Protein AF-A0A5J4Q9R0-F1 (afdb_monomer_lite)

Foldseek 3Di:
DFDWAAPVRQLVCCCVVVVDDSVVSNVVVVVCVVVQQWDQDPVHNRTITGGDD

Organism: NCBI:txid433724

Structure (mmCIF, N/CA/C/O backbone):
data_AF-A0A5J4Q9R0-F1
#
_entry.id   AF-A0A5J4Q9R0-F1
#
loop_
_atom_site.group_PDB
_atom_site.id
_atom_site.type_symbol
_atom_site.label_atom_id
_atom_site.label_alt_id
_atom_site.label_comp_id
_atom_site.label_asym_id
_atom_site.label_entity_id
_atom_site.label_seq_id
_atom_site.pdbx_PDB_ins_code
_atom_site.Cartn_x
_atom_site.Cartn_y
_atom_site.Cartn_z
_atom_site.occupancy
_atom_site.B_iso_or_equiv
_atom_site.auth_seq_id
_atom_site.auth_comp_id
_atom_site.auth_asym_id
_atom_site.auth_atom_id
_atom_site.pdbx_PDB_model_num
ATOM 1 N N . ASN A 1 1 ? -1.430 0.681 -19.950 1.00 54.19 1 ASN A N 1
ATOM 2 C CA . ASN A 1 1 ? -1.161 1.540 -18.775 1.00 54.19 1 ASN A CA 1
ATOM 3 C C . ASN A 1 1 ? -0.694 0.705 -17.597 1.00 54.19 1 ASN A C 1
ATOM 5 O O . ASN A 1 1 ? -1.524 0.059 -16.969 1.00 54.19 1 ASN A O 1
ATOM 9 N N . ARG A 1 2 ? 0.613 0.694 -17.299 1.00 60.84 2 ARG A N 1
ATOM 10 C CA . ARG A 1 2 ? 1.092 0.224 -15.988 1.00 60.84 2 ARG A CA 1
ATOM 11 C C . ARG A 1 2 ? 0.631 1.236 -14.938 1.00 60.84 2 ARG A C 1
ATOM 13 O O . ARG A 1 2 ? 0.781 2.437 -15.155 1.00 60.84 2 ARG A O 1
ATOM 20 N N . LYS A 1 3 ? 0.009 0.768 -13.855 1.00 75.50 3 LYS A N 1
ATOM 21 C CA . LYS A 1 3 ? -0.335 1.639 -12.726 1.00 75.50 3 LYS A CA 1
ATOM 22 C C . LYS A 1 3 ? 0.949 1.911 -11.945 1.00 75.50 3 LYS A C 1
ATOM 24 O O . LYS A 1 3 ? 1.567 0.973 -11.451 1.00 75.50 3 LYS A O 1
ATOM 29 N N . HIS A 1 4 ? 1.340 3.178 -11.891 1.00 85.94 4 HIS A N 1
ATOM 30 C CA . HIS A 1 4 ? 2.444 3.658 -11.070 1.00 85.94 4 HIS A CA 1
ATOM 31 C C . HIS A 1 4 ? 1.863 4.178 -9.762 1.00 85.94 4 HIS A C 1
ATOM 33 O O . HIS A 1 4 ? 0.902 4.946 -9.783 1.00 85.94 4 HIS A O 1
ATOM 39 N N . TYR A 1 5 ? 2.439 3.754 -8.645 1.00 92.81 5 TYR A N 1
ATOM 40 C CA . TYR A 1 5 ? 2.017 4.187 -7.320 1.00 92.81 5 TYR A CA 1
ATOM 41 C C . TYR A 1 5 ? 3.161 4.923 -6.638 1.00 92.81 5 TYR A C 1
ATOM 43 O O . TYR A 1 5 ? 4.281 4.411 -6.587 1.00 92.81 5 TYR A O 1
ATOM 51 N N . THR A 1 6 ? 2.917 6.112 -6.100 1.00 95.38 6 THR A N 1
ATOM 52 C CA . THR A 1 6 ? 3.881 6.733 -5.187 1.00 95.38 6 THR A CA 1
ATOM 53 C C . THR A 1 6 ? 3.821 6.057 -3.818 1.00 95.38 6 THR A C 1
ATOM 55 O O . THR A 1 6 ? 2.916 5.282 -3.503 1.00 95.38 6 THR A O 1
ATOM 58 N N . TYR A 1 7 ? 4.798 6.358 -2.962 1.00 95.06 7 TYR A N 1
ATOM 59 C CA . TYR A 1 7 ? 4.755 5.908 -1.573 1.00 95.06 7 TYR A CA 1
ATOM 60 C C . TYR A 1 7 ? 3.536 6.463 -0.816 1.00 95.06 7 TYR A C 1
ATOM 62 O O . TYR A 1 7 ? 2.955 5.748 -0.004 1.00 95.06 7 TYR A O 1
ATOM 70 N N . MET A 1 8 ? 3.151 7.717 -1.091 1.00 96.38 8 MET A N 1
ATOM 71 C CA . MET A 1 8 ? 1.989 8.352 -0.463 1.00 96.38 8 MET A CA 1
ATOM 72 C C . MET A 1 8 ? 0.694 7.675 -0.913 1.00 96.38 8 MET A C 1
ATOM 74 O O . MET A 1 8 ? -0.082 7.276 -0.052 1.00 96.38 8 MET A O 1
ATOM 78 N N . ASP A 1 9 ? 0.536 7.414 -2.217 1.00 95.81 9 ASP A N 1
ATOM 79 C CA . ASP A 1 9 ? -0.651 6.726 -2.751 1.00 95.81 9 ASP A CA 1
ATOM 80 C C . ASP A 1 9 ? -0.847 5.352 -2.102 1.00 95.81 9 ASP A C 1
ATOM 82 O O . ASP A 1 9 ? -1.953 4.997 -1.698 1.00 95.81 9 ASP A O 1
ATOM 86 N N . LEU A 1 10 ? 0.234 4.569 -1.979 1.00 96.50 10 LEU A N 1
ATOM 87 C CA . LEU A 1 10 ? 0.182 3.266 -1.313 1.00 96.50 10 LEU A CA 1
ATOM 88 C C . LEU A 1 10 ? -0.182 3.412 0.165 1.00 96.50 10 LEU A C 1
ATOM 90 O O . LEU A 1 10 ? -0.967 2.623 0.683 1.00 96.50 10 LEU A O 1
ATOM 94 N N . CYS A 1 11 ? 0.382 4.410 0.846 1.00 97.81 11 CYS A N 1
ATOM 95 C CA . CYS A 1 11 ? 0.113 4.641 2.258 1.00 97.81 11 CYS A CA 1
ATOM 96 C C . CYS A 1 11 ? -1.361 4.999 2.482 1.00 97.81 11 CYS A C 1
ATOM 98 O O . CYS A 1 11 ? -1.997 4.431 3.363 1.00 97.81 11 CYS A O 1
ATOM 100 N N . GLU A 1 12 ? -1.926 5.898 1.680 1.00 97.75 12 GLU A N 1
ATOM 101 C CA . GLU A 1 12 ? -3.335 6.299 1.763 1.00 97.75 12 GLU A CA 1
ATOM 102 C C . GLU A 1 12 ? -4.284 5.146 1.418 1.00 97.75 12 GLU A C 1
ATOM 104 O O . GLU A 1 12 ? -5.216 4.869 2.176 1.00 97.75 12 GLU A O 1
ATOM 109 N N . GLN A 1 13 ? -4.012 4.412 0.334 1.00 96.88 13 GLN A N 1
ATOM 110 C CA . GLN A 1 13 ? -4.833 3.266 -0.070 1.00 96.88 13 GLN A CA 1
ATOM 111 C C . GLN A 1 13 ? -4.837 2.165 0.991 1.00 96.88 13 GLN A C 1
ATOM 113 O O . GLN A 1 13 ? -5.896 1.633 1.313 1.00 96.88 13 GLN A O 1
ATOM 118 N N . ILE A 1 14 ? -3.678 1.838 1.568 1.00 97.94 14 ILE A N 1
ATOM 119 C CA . ILE A 1 14 ? -3.574 0.801 2.602 1.00 97.94 14 ILE A CA 1
ATOM 120 C C . ILE A 1 14 ? -4.257 1.244 3.899 1.00 97.94 14 ILE A C 1
ATOM 122 O O . ILE A 1 14 ? -4.972 0.442 4.499 1.00 97.94 14 ILE A O 1
ATOM 126 N N . GLN A 1 15 ? -4.069 2.500 4.322 1.00 98.50 15 GLN A N 1
ATOM 127 C CA . GLN A 1 15 ? -4.760 3.043 5.497 1.00 98.50 15 GLN A CA 1
ATOM 128 C C . GLN A 1 15 ? -6.278 2.952 5.327 1.00 98.50 15 GLN A C 1
ATOM 130 O O . GLN A 1 15 ? -6.952 2.442 6.216 1.00 98.50 15 GLN A O 1
ATOM 135 N N . SER A 1 16 ? -6.801 3.375 4.171 1.00 98.19 16 SER A N 1
ATOM 136 C CA . SER A 1 16 ? -8.241 3.357 3.900 1.00 98.19 16 SER A CA 1
ATOM 137 C C . SER A 1 16 ? -8.808 1.947 3.727 1.00 98.19 16 SER A C 1
ATOM 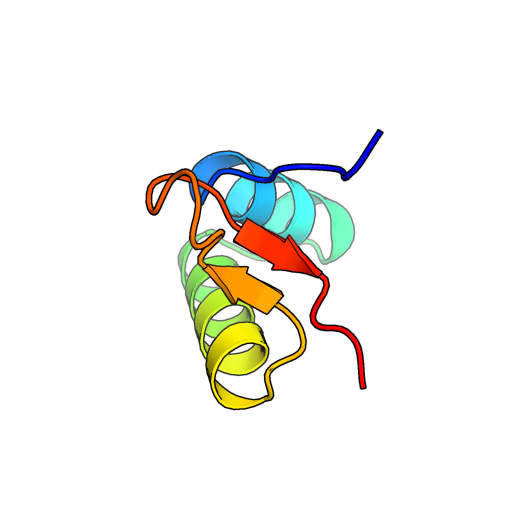139 O O . SER A 1 16 ? -9.930 1.702 4.156 1.00 98.19 16 SER A O 1
ATOM 141 N N . ALA A 1 17 ? -8.085 1.033 3.073 1.00 98.00 17 ALA A N 1
ATOM 142 C CA . ALA A 1 17 ? -8.603 -0.298 2.756 1.00 98.00 17 ALA A CA 1
ATOM 143 C C . ALA A 1 17 ?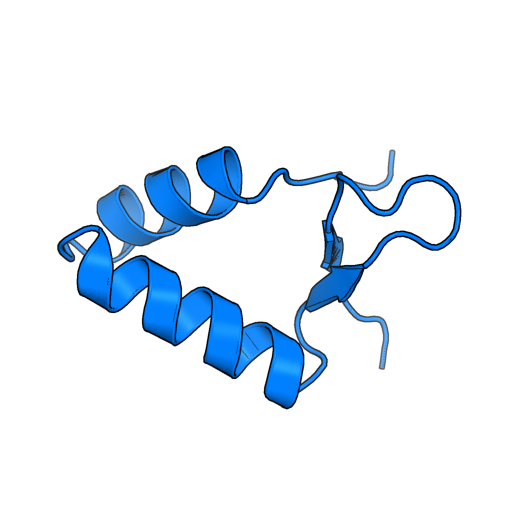 -8.576 -1.257 3.954 1.00 98.00 17 ALA A C 1
ATOM 145 O O . ALA A 1 17 ? -9.407 -2.159 4.026 1.00 98.00 17 ALA A O 1
ATOM 146 N N . LEU A 1 18 ? -7.613 -1.089 4.865 1.00 97.81 18 LEU A N 1
ATOM 147 C CA . LEU A 1 18 ? -7.414 -1.982 6.012 1.00 97.81 18 LEU A CA 1
ATOM 148 C C . LEU A 1 18 ? -7.760 -1.331 7.360 1.00 97.81 18 LEU A C 1
ATOM 150 O O . LEU A 1 18 ? -7.594 -1.985 8.385 1.00 97.81 18 LEU A O 1
ATOM 154 N N . ASP A 1 19 ? -8.207 -0.071 7.359 1.00 98.06 19 ASP A N 1
ATOM 155 C CA . ASP A 1 19 ? -8.473 0.744 8.555 1.00 98.06 19 ASP A CA 1
ATOM 156 C C . ASP A 1 19 ? -7.299 0.733 9.550 1.00 98.06 19 ASP A C 1
ATOM 158 O O . ASP A 1 19 ? -7.404 0.387 10.729 1.00 98.06 19 ASP A O 1
ATOM 162 N N . VAL A 1 20 ? -6.111 1.067 9.039 1.00 98.31 20 VAL A N 1
ATOM 163 C CA . VAL A 1 20 ? -4.874 1.091 9.829 1.00 98.31 20 VAL A CA 1
ATOM 164 C C . VAL A 1 20 ? -4.257 2.479 9.858 1.00 98.31 20 VAL A C 1
ATOM 166 O O . VAL A 1 20 ? -4.406 3.273 8.938 1.00 98.31 20 VAL A O 1
ATOM 169 N N . LYS A 1 21 ? -3.483 2.765 10.909 1.00 98.06 21 LYS A N 1
ATOM 170 C CA . LYS A 1 21 ? -2.696 4.003 10.996 1.00 98.06 21 LYS A CA 1
ATOM 171 C C . LYS A 1 21 ? -1.535 3.995 10.002 1.00 98.06 21 LYS A C 1
ATOM 173 O O . LYS A 1 21 ? -0.978 2.938 9.695 1.00 98.06 21 LYS A O 1
ATOM 178 N N . GLU A 1 22 ? -1.073 5.188 9.631 1.00 98.00 22 GLU A N 1
ATOM 179 C CA . GLU A 1 22 ? 0.066 5.416 8.731 1.00 98.00 22 GLU A CA 1
ATOM 180 C C . GLU A 1 22 ? 1.282 4.535 9.060 1.00 98.00 22 GLU A C 1
ATOM 182 O O . GLU A 1 22 ? 1.841 3.883 8.183 1.00 98.00 22 GLU A O 1
ATOM 187 N N . ARG A 1 23 ? 1.662 4.432 10.343 1.00 98.38 23 ARG A N 1
ATOM 188 C CA . ARG A 1 23 ? 2.783 3.585 10.792 1.00 98.38 23 ARG A CA 1
ATOM 189 C C . ARG A 1 23 ? 2.645 2.133 10.321 1.00 98.38 23 ARG A C 1
ATOM 191 O O . ARG A 1 23 ? 3.626 1.549 9.868 1.00 98.38 23 ARG A O 1
ATOM 198 N N . THR A 1 24 ? 1.453 1.557 10.438 1.00 98.56 24 THR A N 1
ATOM 199 C CA . THR A 1 24 ? 1.180 0.173 10.037 1.00 98.56 24 THR A CA 1
ATOM 200 C C . THR A 1 24 ? 1.178 0.041 8.517 1.00 98.56 24 THR A C 1
ATOM 202 O O . THR A 1 24 ? 1.793 -0.886 7.994 1.00 98.56 24 THR A O 1
ATOM 205 N N . ALA A 1 25 ? 0.595 1.007 7.799 1.00 98.56 25 ALA A N 1
ATOM 206 C CA . ALA A 1 25 ? 0.627 1.029 6.337 1.00 98.56 25 ALA A CA 1
ATOM 207 C C . ALA A 1 25 ? 2.064 1.057 5.790 1.00 98.56 25 ALA A C 1
ATOM 209 O O . ALA A 1 25 ? 2.403 0.280 4.898 1.00 98.56 25 ALA A O 1
ATOM 210 N N . LYS A 1 26 ? 2.955 1.860 6.389 1.00 98.19 26 LYS A N 1
ATOM 211 C CA . LYS A 1 26 ? 4.386 1.880 6.036 1.00 98.19 26 LYS A CA 1
ATOM 212 C C . LYS A 1 26 ? 5.065 0.522 6.243 1.00 98.19 26 LYS A C 1
ATOM 214 O O . LYS A 1 26 ? 5.867 0.115 5.399 1.00 98.19 26 LYS A O 1
ATOM 219 N N . SER A 1 27 ? 4.740 -0.188 7.327 1.00 98.56 27 SER A N 1
ATOM 220 C CA . SER A 1 27 ? 5.243 -1.548 7.571 1.00 98.56 27 SER A CA 1
ATOM 221 C C . SER A 1 27 ? 4.737 -2.544 6.524 1.00 98.56 27 SER A C 1
ATOM 223 O O . SER A 1 27 ? 5.512 -3.387 6.075 1.00 98.56 27 SER A O 1
ATOM 225 N N . TYR A 1 28 ? 3.486 -2.420 6.070 1.00 98.38 28 TYR A N 1
ATOM 226 C CA . TYR A 1 28 ? 2.962 -3.246 4.979 1.00 98.38 28 TYR A CA 1
ATOM 227 C C . TYR A 1 28 ? 3.634 -2.949 3.639 1.00 98.38 28 TYR A C 1
ATOM 229 O O . TYR A 1 28 ? 4.049 -3.887 2.967 1.00 98.38 28 TYR A O 1
ATOM 237 N N . ILE A 1 29 ? 3.858 -1.680 3.281 1.00 97.62 29 ILE A N 1
ATOM 238 C CA . ILE A 1 29 ? 4.615 -1.324 2.065 1.00 97.62 29 ILE A CA 1
ATOM 239 C C . ILE A 1 29 ? 6.024 -1.933 2.109 1.00 97.62 29 ILE A C 1
ATOM 241 O O . ILE A 1 29 ? 6.502 -2.468 1.109 1.00 97.62 29 ILE A O 1
ATOM 245 N N . ARG A 1 30 ? 6.694 -1.892 3.271 1.00 97.69 30 ARG A N 1
ATOM 246 C CA . ARG A 1 30 ? 8.001 -2.539 3.461 1.00 97.69 30 ARG A CA 1
ATOM 247 C C . ARG A 1 30 ? 7.918 -4.049 3.231 1.00 97.69 30 ARG A C 1
ATOM 249 O O . ARG A 1 30 ? 8.703 -4.564 2.442 1.00 97.69 30 ARG A O 1
ATOM 256 N N . PHE A 1 31 ? 6.959 -4.723 3.863 1.00 97.62 31 PHE A N 1
ATOM 257 C CA . PHE A 1 31 ? 6.734 -6.156 3.673 1.00 97.62 31 PHE A CA 1
ATOM 258 C C . PHE A 1 31 ? 6.476 -6.501 2.199 1.00 97.62 31 PHE A C 1
ATOM 260 O O . PHE A 1 31 ? 7.090 -7.417 1.665 1.00 97.62 31 PHE A O 1
ATOM 267 N N . MET A 1 32 ? 5.631 -5.730 1.507 1.00 96.50 32 MET A N 1
ATOM 268 C CA . MET A 1 32 ? 5.333 -5.936 0.087 1.00 96.50 32 MET A CA 1
ATOM 269 C C . MET A 1 32 ? 6.577 -5.790 -0.798 1.00 96.50 32 MET A C 1
ATOM 271 O O . MET A 1 32 ? 6.708 -6.530 -1.768 1.00 96.50 32 MET A O 1
ATOM 275 N N . ARG A 1 33 ? 7.507 -4.885 -0.462 1.00 95.44 33 ARG A N 1
ATOM 276 C CA . ARG A 1 33 ? 8.804 -4.776 -1.156 1.00 95.44 33 ARG A CA 1
ATOM 277 C C . ARG A 1 33 ? 9.720 -5.963 -0.876 1.00 95.44 33 ARG A C 1
ATOM 279 O O . ARG A 1 33 ? 10.326 -6.482 -1.801 1.00 95.44 33 ARG A O 1
ATOM 286 N N . GLU A 1 34 ? 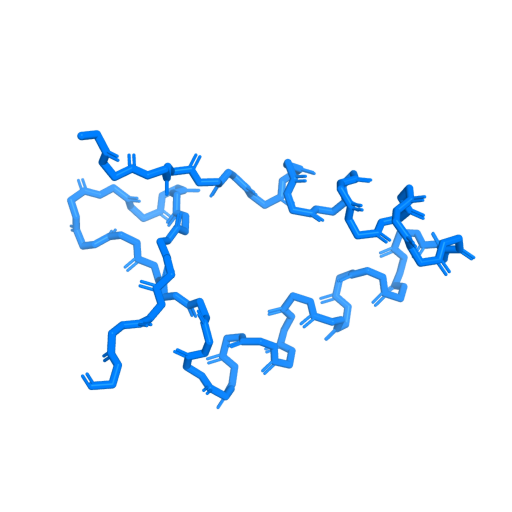9.832 -6.379 0.385 1.00 96.62 34 GLU A N 1
ATOM 287 C CA . GLU A 1 34 ? 10.656 -7.530 0.794 1.00 96.62 34 GLU A CA 1
ATOM 288 C C . GLU A 1 34 ? 10.150 -8.849 0.190 1.00 96.62 34 GLU A C 1
ATOM 290 O O . GLU A 1 34 ? 10.926 -9.781 0.002 1.00 96.62 34 GLU A O 1
ATOM 295 N N . LYS A 1 35 ? 8.851 -8.925 -0.116 1.00 96.38 35 LYS A N 1
ATOM 296 C CA . LYS A 1 35 ? 8.205 -10.054 -0.796 1.00 96.38 35 LYS A CA 1
ATOM 297 C C . LYS A 1 35 ? 8.087 -9.889 -2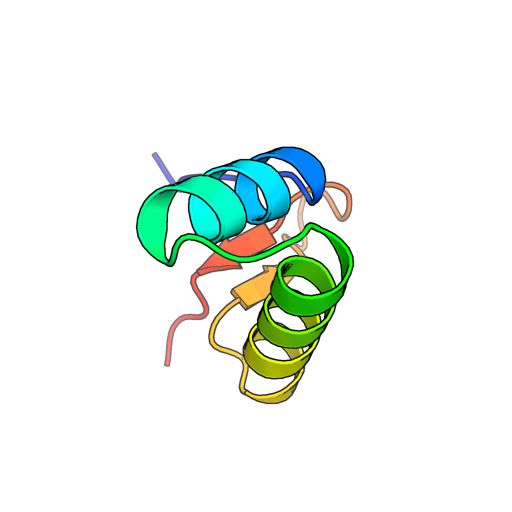.309 1.00 96.38 35 LYS A C 1
ATOM 299 O O . LYS A 1 35 ? 7.407 -10.695 -2.929 1.00 96.38 35 LYS A O 1
ATOM 304 N N . GLU A 1 36 ? 8.681 -8.839 -2.874 1.00 95.06 36 GLU A N 1
ATOM 305 C CA . GLU A 1 36 ? 8.652 -8.544 -4.313 1.00 95.06 36 GLU A CA 1
ATOM 306 C C . GLU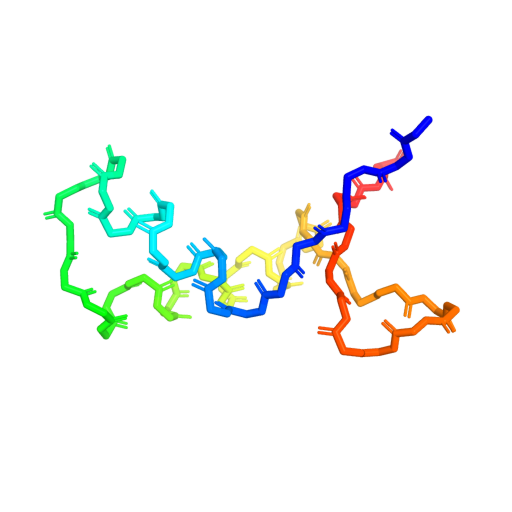 A 1 36 ? 7.233 -8.406 -4.905 1.00 95.06 36 GLU A C 1
ATOM 308 O O . GLU A 1 36 ? 7.048 -8.419 -6.116 1.00 95.06 36 GLU A O 1
ATOM 313 N N . ILE A 1 37 ? 6.218 -8.173 -4.062 1.00 94.75 37 ILE A N 1
ATOM 314 C CA . ILE A 1 37 ? 4.833 -7.886 -4.475 1.00 94.75 37 ILE A CA 1
ATOM 315 C C . ILE A 1 37 ? 4.772 -6.525 -5.179 1.00 94.75 37 ILE A C 1
ATOM 317 O O . ILE A 1 37 ? 4.006 -6.328 -6.123 1.00 94.75 37 ILE A O 1
ATOM 321 N N . ILE A 1 38 ? 5.591 -5.576 -4.716 1.00 94.94 38 ILE A N 1
ATOM 322 C CA . ILE A 1 38 ? 5.824 -4.293 -5.381 1.00 94.94 38 ILE A CA 1
ATOM 323 C C . ILE A 1 38 ? 7.319 -4.066 -5.563 1.00 94.94 38 ILE A C 1
ATOM 325 O O . ILE A 1 38 ? 8.125 -4.339 -4.672 1.00 94.94 38 ILE A O 1
ATOM 329 N N . LEU A 1 39 ? 7.677 -3.488 -6.701 1.00 94.19 39 LEU A N 1
ATOM 330 C CA . LEU A 1 39 ? 9.049 -3.171 -7.076 1.00 94.19 39 LEU A CA 1
ATOM 331 C C . LEU A 1 39 ? 9.170 -1.682 -7.379 1.00 94.19 39 LEU A C 1
ATOM 333 O O . LEU A 1 39 ? 8.185 -1.018 -7.700 1.00 94.19 39 LEU A O 1
ATOM 337 N N . LYS A 1 40 ? 10.385 -1.140 -7.272 1.00 92.94 40 LYS A N 1
ATOM 338 C CA . LYS A 1 40 ? 10.665 0.201 -7.794 1.00 92.94 40 LYS A CA 1
ATOM 339 C C . LYS A 1 40 ? 10.610 0.160 -9.315 1.00 92.94 40 LYS A C 1
ATOM 341 O O . LYS A 1 40 ? 11.157 -0.761 -9.914 1.00 92.94 40 LYS A O 1
ATOM 346 N N . ASP A 1 41 ? 9.968 1.155 -9.917 1.00 91.31 41 ASP A N 1
ATOM 347 C CA . ASP A 1 41 ? 9.990 1.292 -11.368 1.00 91.31 41 ASP A CA 1
ATOM 348 C C . ASP A 1 41 ? 11.423 1.638 -11.824 1.00 91.31 41 ASP A C 1
ATOM 350 O O . ASP A 1 41 ? 11.965 2.660 -11.387 1.00 91.31 41 ASP A O 1
ATOM 354 N N . PRO A 1 42 ? 12.063 0.811 -12.675 1.00 90.69 42 PRO A N 1
ATOM 355 C CA . PRO A 1 42 ? 13.409 1.086 -13.173 1.00 90.69 42 PRO A CA 1
ATOM 356 C C . PRO A 1 42 ? 13.479 2.361 -14.023 1.00 90.69 42 PRO A C 1
ATOM 358 O O . PRO A 1 42 ? 14.542 2.972 -14.109 1.00 90.69 42 PRO A O 1
ATOM 361 N N . SER A 1 43 ? 12.368 2.786 -14.633 1.00 91.12 43 SER A N 1
ATOM 362 C CA . SER A 1 43 ? 12.299 4.027 -15.409 1.00 91.12 43 SER A CA 1
ATOM 363 C C . SER A 1 43 ? 12.109 5.263 -14.528 1.00 91.12 43 SER A C 1
ATOM 365 O O . SER A 1 43 ? 12.479 6.363 -14.936 1.00 91.12 43 SER A O 1
ATOM 367 N N . ASN A 1 44 ? 11.553 5.108 -13.322 1.00 91.00 44 ASN A N 1
ATOM 368 C CA . ASN A 1 44 ? 11.414 6.194 -12.358 1.00 91.00 44 ASN A CA 1
ATOM 369 C C . ASN A 1 44 ? 11.312 5.663 -10.922 1.00 91.00 44 ASN A C 1
ATOM 371 O O . ASN A 1 44 ? 10.248 5.271 -10.444 1.00 91.00 44 ASN A O 1
ATOM 375 N N . THR A 1 45 ? 12.411 5.765 -10.181 1.00 88.88 45 THR A N 1
ATOM 376 C CA . THR A 1 45 ? 12.519 5.246 -8.811 1.00 88.88 45 THR A CA 1
ATOM 377 C C . THR A 1 45 ? 11.619 5.958 -7.794 1.00 88.88 45 THR A C 1
ATOM 379 O O . THR A 1 45 ? 11.497 5.491 -6.658 1.00 88.88 45 THR A O 1
ATOM 382 N N . SER A 1 46 ? 10.941 7.049 -8.164 1.00 91.00 46 SER A N 1
ATOM 383 C CA . SER A 1 46 ? 9.894 7.658 -7.330 1.00 91.00 46 SER A CA 1
ATOM 384 C C . SER A 1 46 ? 8.628 6.798 -7.269 1.00 91.00 46 SER A C 1
ATOM 386 O O . SER A 1 46 ? 7.902 6.859 -6.275 1.00 91.00 46 SER A O 1
ATOM 388 N N . TYR A 1 47 ? 8.397 5.947 -8.272 1.00 94.19 47 TYR A N 1
ATOM 389 C CA . TYR A 1 47 ? 7.210 5.107 -8.376 1.00 94.19 47 TYR A CA 1
ATOM 390 C C . TYR A 1 47 ? 7.475 3.642 -8.022 1.00 94.19 47 TYR A C 1
ATOM 392 O O . TYR A 1 47 ? 8.593 3.122 -8.101 1.00 94.19 47 TYR A O 1
ATOM 400 N N . PHE A 1 48 ? 6.394 2.982 -7.625 1.00 94.25 48 PHE A N 1
ATOM 401 C CA . PHE A 1 48 ? 6.283 1.546 -7.473 1.00 94.25 48 PHE A CA 1
ATOM 402 C C . PHE A 1 48 ? 5.394 0.970 -8.573 1.00 94.25 48 PHE A C 1
ATOM 404 O O . PHE A 1 48 ? 4.403 1.583 -8.979 1.00 94.25 48 PHE A O 1
ATOM 411 N N . ILE A 1 49 ? 5.744 -0.233 -9.007 1.00 93.81 49 ILE A N 1
ATOM 412 C CA . ILE A 1 49 ? 4.962 -1.081 -9.906 1.00 93.81 49 ILE A CA 1
ATOM 413 C C . ILE A 1 49 ? 4.678 -2.408 -9.206 1.00 93.81 49 ILE A C 1
ATOM 415 O O . ILE A 1 49 ? 5.396 -2.795 -8.283 1.00 93.81 49 ILE A O 1
ATOM 419 N N . ILE A 1 50 ? 3.633 -3.107 -9.637 1.00 91.81 50 ILE A N 1
ATOM 420 C CA . ILE A 1 50 ? 3.365 -4.469 -9.169 1.00 91.81 50 ILE A CA 1
ATOM 421 C C . ILE A 1 50 ? 4.470 -5.392 -9.697 1.00 91.81 50 ILE A C 1
ATOM 423 O O . ILE A 1 50 ? 4.828 -5.309 -10.876 1.00 91.81 50 ILE A O 1
ATOM 427 N N . GLY A 1 51 ? 5.020 -6.233 -8.822 1.00 85.75 51 GLY A N 1
ATOM 428 C CA . GLY A 1 51 ? 5.976 -7.263 -9.209 1.00 85.75 51 GLY A CA 1
ATOM 429 C C . GLY A 1 51 ? 5.312 -8.282 -10.128 1.00 85.75 51 GLY A C 1
ATOM 430 O O . GLY A 1 51 ? 4.205 -8.748 -9.859 1.00 85.75 51 GLY A O 1
ATOM 431 N N . HIS A 1 52 ? 5.965 -8.594 -11.242 1.00 68.94 52 HIS A N 1
ATOM 432 C CA . HIS A 1 52 ? 5.607 -9.750 -12.053 1.00 68.94 52 HIS A CA 1
ATOM 433 C C . HIS A 1 52 ? 6.412 -10.936 -11.520 1.00 68.94 52 HIS A C 1
ATOM 435 O O . HIS A 1 52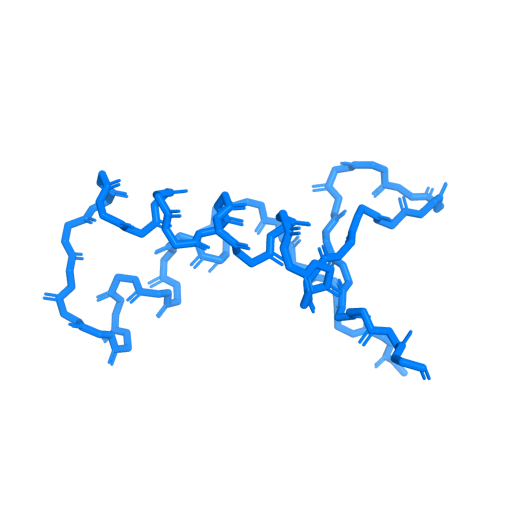 ? 7.638 -10.858 -11.520 1.00 68.94 52 HIS A O 1
ATOM 441 N N . ASN A 1 53 ? 5.727 -11.988 -11.061 1.00 54.25 53 ASN A N 1
ATOM 442 C CA . ASN A 1 53 ? 6.347 -13.313 -10.968 1.00 54.25 53 ASN A CA 1
ATOM 443 C C . ASN A 1 53 ? 6.785 -13.779 -12.358 1.00 54.25 53 ASN A C 1
ATOM 445 O O . ASN A 1 53 ? 6.016 -13.521 -13.318 1.00 54.25 53 ASN A O 1
#

pLDDT: mean 92.28, std 10.35, range [54.19, 98.56]

Radius of gyration: 10.9 Å; chains: 1; bounding box: 22×22×30 Å

Secondary structure (DSSP, 8-state):
-PPPB-HHHHHHHHHHHHT--HHHHHHHHHHHHHTTSEEEETTEEEEEEEPP-

Sequence (53 aa):
NRKHYTYMDLCEQIQSALDVKERTAKSYIRFMREKEIILKDPSNTSYFIIGHN

=== Feature glossary ===
The features interleaved in this record are:

— What the protein is —

Sequence gives the chain of amino acids in standard one-letter code (A=alanine, C=cysteine, …, Y=tyrosine), read N→C. It is the only feature that is directly encoded by the gene; all structural features are derived from the folded form of this sequence.

Database cross-references. InterPro integrates a dozen domain/family signature databases into unified entries with residue-range hits. GO terms attach function/process/location labels with evidence codes. CATH codes position the fold in a four-level structural taxonomy. Organism is the NCBI-taxonomy species name.

— Where its atoms are —

Atomic coordinates in PDBx/mmCIF format — the same representation the Protein Data Bank distributes. Each line of the _atom_site loop places one backbone atom in Cartesian space (units: ångströms, origin: arbitrary).

The six renders are orthographic views along the three Cartesian axes in both directions. Representation (cartoon, sticks, or surface) and color scheme (sequence-rainbow or by-chain) vary across proteins so the training set covers all the common visualization conventions.

— Local backbone conformation —

Eight-state secondary structure (DSSP): H is the canonical α-helix, G the tighter 3₁₀-helix, I the wider π-helix; E/B are β-structure, T and S are turns and bends, and '-' is everything else. DSSP derives these from the pattern of main-chain N–H···O=C hydrogen bonds, not from the sequence.

P-SEA three-state annotation labels each residue as helix, strand, or coil based purely on the geometry of the Cα trace. It serves as a fallback when the full backbone (and thus DSSP) is unavailable.

The φ/ψ torsion pair specifies the backbone conformation at each residue. φ rotates about the N–Cα bond, ψ about the Cα–C bond. Steric clashes forbid most of the (φ, ψ) plane — the allowed regions (α-helix basin, β-sheet basin, left-handed helix) are the Ramachandran-allowed regions.

— Global shape and packing —

The geometric summary reports three shape descriptors. Rg (radius of gyration) measures how spread out the Cα atoms are about their centre of mass; compact globular proteins have small Rg, elongated or unfolded ones large. Cα contacts (<8 Å, |i−j|>4) count long-range residue pairs in spatial proximity — high for tightly packed folds, near zero for rods or random coil. The bounding-box extents give the protein's footprint along x, y, z in Å.

Solvent-accessible surface area (SASA) is the area in Å² traced out by the centre of a 1.4 Å probe sphere (a water molecule) rolled over the protein's van der Waals surface (Shrake–Rupley / Lee–Richards construction). Buried residues have near-zero SASA; fully exposed residues can exceed 200 Å². The total SASA scales roughly with the number of surface residues.

The contact map is a binary N×N matrix image: pixel (i, j) is dark where Cα_i and Cα_j are within 8 Å and |i−j|>4. Because the |i−j|>4 filter removes local helical contacts, off-diagonal stripes parallel to the main diagonal indicate parallel β-sheets; stripes perpendicular to it indicate antiparallel β-sheets. The Ramachandran plot scatters every residue's (φ, ψ) pair against the sterically allowed regions. The PAE heatmap renders the predicted-aligned-error matrix.

— Structural neighborhood —

3Di is Foldseek's structural alphabet. Each residue is assigned one of twenty discrete states based on how its Cα sits relative to its spatial (not sequential) neighbors. Aligning 3Di strings finds structural homologs roughly as well as full 3D superposition, but orders of magnitude faster.

Nearest PDB neighbors are the top structural matches found by Foldseek when searching this structure against the entire Protein Data Bank. Each hit reports a TM-score (0 to 1; >0.5 almost always implies the same fold) and an E-value. These are *structural* homologs — they may share no detectable sequence similarity.

— Confidence and disorder —

For AlphaFold models, the B-factor field carries pLDDT — the model's own estimate of local accuracy on a 0–100 scale. Regions with pLDDT<50 should be treated as essentially unmodeled; they often correspond to intrinsically disordered segments.

Crystallographic B-factors measure how much each atom's electron density is smeared out, in Å². They rise in mobile loops and surface residues and fall in the buried interior. In AlphaFold models this column is repurposed to hold pLDDT instead.

Predicted aligned error is AlphaFold's pairwise confidence. Unlike pLDDT (per-residue), PAE is per-residue-pair and captures whether two parts of the structure are correctly placed relative to each other. Units are ångströms of expected positional error.